Protein AF-A0A0H5Q2W8-F1 (afdb_monomer_lite)

Organism: NCBI:txid198431

Radius of gyration: 37.53 Å; chains: 1; bounding box: 92×38×95 Å

Sequence (153 aa):
MNYSIKEIADKVGVSKTAVNKKITNLGLQTKLAKNGNRFELDEETANIVIQSFNNKNENNETKTEFANLNENSLQEVVAILREQLVVKDKQIADLQADKEQLRADKEELQYSLQQAQALHAGTIQKQLEGVLSEEQQITSIEEKSHWWQFWKK

Secondary structure (DSSP, 8-state):
-EEEHHHHHHHHTS-HHHHHHHHHHTTGGGGPEEETTEEEEEHHHHHHHHHHHH-TTS-S-----GGG--HHHHHHHHHHHHHHHHHHHHHHHHHHHHHHHHHHHHHHHHHHHHHHHHHHHHHHHHHHHHHHHHHHHHHHHHHHHHHHHHTT-

Structure (mmCIF, N/CA/C/O backbone):
data_AF-A0A0H5Q2W8-F1
#
_entry.id   AF-A0A0H5Q2W8-F1
#
loop_
_atom_site.group_PDB
_atom_site.id
_atom_site.type_symbol
_atom_site.label_atom_id
_atom_site.label_alt_id
_atom_site.label_comp_id
_atom_site.label_asym_id
_atom_site.label_entity_id
_atom_site.label_seq_id
_atom_site.pdbx_PDB_ins_code
_atom_site.Cartn_x
_atom_site.Cartn_y
_atom_site.Cartn_z
_atom_site.occupancy
_atom_site.B_iso_or_equiv
_atom_site.auth_seq_id
_atom_site.auth_comp_id
_atom_site.auth_asym_id
_atom_site.auth_atom_id
_atom_site.pdbx_PDB_model_num
ATOM 1 N N . MET A 1 1 ? 10.218 15.752 24.470 1.00 81.38 1 MET A N 1
ATOM 2 C CA . MET A 1 1 ? 9.326 16.940 24.433 1.00 81.38 1 MET A CA 1
ATOM 3 C C . MET A 1 1 ? 7.876 16.499 24.627 1.00 81.38 1 MET A C 1
ATOM 5 O O . MET A 1 1 ? 7.616 15.310 24.502 1.00 81.38 1 MET A O 1
ATOM 9 N N . ASN A 1 2 ? 6.946 17.412 24.928 1.00 88.38 2 ASN A N 1
ATOM 10 C CA . ASN A 1 2 ? 5.511 17.104 24.982 1.00 88.38 2 ASN A CA 1
ATOM 11 C C . ASN A 1 2 ? 4.794 17.750 23.796 1.00 88.38 2 ASN A C 1
ATOM 13 O O . ASN A 1 2 ? 5.147 18.860 23.400 1.00 88.38 2 ASN A O 1
ATOM 17 N N . TYR A 1 3 ? 3.782 17.072 23.260 1.00 93.50 3 TYR A N 1
ATOM 18 C CA . TYR A 1 3 ? 2.955 17.578 22.169 1.00 93.50 3 TYR A CA 1
ATOM 19 C C . TYR A 1 3 ? 1.492 17.607 22.581 1.00 93.50 3 TYR A C 1
ATOM 21 O O . TYR A 1 3 ? 0.921 16.606 23.016 1.00 93.50 3 TYR A O 1
ATOM 29 N N . SER A 1 4 ? 0.851 18.751 22.395 1.00 94.25 4 SER A N 1
ATOM 30 C CA . SER A 1 4 ? -0.589 18.883 22.550 1.00 94.25 4 SER A CA 1
ATOM 31 C C . SER A 1 4 ? -1.334 18.231 21.386 1.00 94.25 4 SER A C 1
ATOM 33 O O . SER A 1 4 ? -0.861 18.187 20.248 1.00 94.25 4 SER A O 1
ATOM 35 N N . ILE A 1 5 ? -2.578 17.816 21.637 1.00 93.81 5 ILE A N 1
ATOM 36 C CA . ILE A 1 5 ? -3.478 17.299 20.588 1.00 93.81 5 ILE A CA 1
ATOM 37 C C . ILE A 1 5 ? -3.598 18.281 19.410 1.00 93.81 5 ILE A C 1
ATOM 39 O O . ILE A 1 5 ? -3.739 17.860 18.264 1.00 93.81 5 ILE A O 1
ATOM 43 N N . LYS A 1 6 ? -3.532 19.595 19.681 1.00 94.31 6 LYS A N 1
ATOM 44 C CA . LYS A 1 6 ? -3.564 20.623 18.635 1.00 94.31 6 LYS A CA 1
ATOM 45 C C . LYS A 1 6 ? -2.337 20.524 17.723 1.00 94.31 6 LYS A C 1
ATOM 47 O O . LYS A 1 6 ? -2.505 20.518 16.516 1.00 94.31 6 LYS A O 1
ATOM 52 N N . GLU A 1 7 ? -1.137 20.428 18.282 1.00 93.81 7 GLU A N 1
ATOM 53 C CA . GLU A 1 7 ? 0.096 20.371 17.485 1.00 93.81 7 GLU A CA 1
ATOM 54 C C . GLU A 1 7 ? 0.173 19.092 16.652 1.00 93.81 7 GLU A C 1
ATOM 56 O O . GLU A 1 7 ? 0.619 19.126 15.510 1.00 93.81 7 GLU A O 1
ATOM 61 N N . ILE A 1 8 ? -0.312 17.970 17.188 1.00 92.69 8 ILE A N 1
ATOM 62 C CA . ILE A 1 8 ? -0.417 16.709 16.442 1.00 92.69 8 ILE A CA 1
ATOM 63 C C . ILE A 1 8 ? -1.413 16.853 15.282 1.00 92.69 8 ILE A C 1
ATOM 65 O O . ILE A 1 8 ? -1.120 16.437 14.164 1.00 92.69 8 ILE A O 1
ATOM 69 N N . ALA A 1 9 ? -2.568 17.474 15.535 1.00 94.12 9 ALA A N 1
ATOM 70 C CA . ALA A 1 9 ? -3.584 17.740 14.520 1.00 94.12 9 ALA A CA 1
ATOM 71 C C . ALA A 1 9 ? -3.041 18.630 13.391 1.00 94.12 9 ALA A C 1
ATOM 73 O O . ALA A 1 9 ? -3.202 18.293 12.219 1.00 94.12 9 ALA A O 1
ATOM 74 N N . ASP A 1 10 ? -2.331 19.702 13.749 1.00 94.62 10 ASP A N 1
ATOM 75 C CA . ASP A 1 10 ? -1.721 20.635 12.801 1.00 94.62 10 ASP A CA 1
ATOM 76 C C . ASP A 1 10 ? -0.603 19.951 11.979 1.00 94.62 10 ASP A C 1
ATOM 78 O O . ASP A 1 10 ? -0.523 20.158 10.771 1.00 94.62 10 ASP A O 1
ATOM 82 N N . LYS A 1 11 ? 0.214 19.074 12.590 1.00 91.56 11 LYS A N 1
ATOM 83 C CA . LYS A 1 11 ? 1.274 18.306 11.895 1.00 91.56 11 LYS A CA 1
ATOM 84 C C . LYS A 1 11 ? 0.737 17.311 10.867 1.00 91.56 11 LYS A C 1
ATOM 86 O O . LYS A 1 11 ? 1.379 17.076 9.849 1.00 91.56 11 LYS A O 1
ATOM 91 N N . VAL A 1 12 ? -0.395 16.685 11.167 1.00 90.44 12 VAL A N 1
ATOM 92 C CA . VAL A 1 12 ? -0.995 15.633 10.334 1.00 90.44 12 VAL A CA 1
ATOM 93 C C . VAL A 1 12 ? -2.037 16.205 9.359 1.00 90.44 12 VAL A C 1
ATOM 95 O O . VAL A 1 12 ? -2.405 15.550 8.388 1.00 90.44 12 VAL A O 1
ATOM 98 N N . GLY A 1 13 ? -2.511 17.434 9.584 1.00 91.19 13 GLY A N 1
ATOM 99 C CA . GLY A 1 13 ? -3.530 18.077 8.751 1.00 91.19 13 GLY A CA 1
ATOM 100 C C . GLY A 1 13 ? -4.947 17.545 8.993 1.00 91.19 13 GLY A C 1
ATOM 101 O O . GLY A 1 13 ? -5.758 17.507 8.071 1.00 91.19 13 GLY A O 1
ATOM 102 N N . VAL A 1 14 ? -5.258 17.113 10.219 1.00 90.50 14 VAL A N 1
ATOM 103 C CA . VAL A 1 14 ? -6.573 16.562 10.602 1.00 90.50 14 VAL A CA 1
ATOM 104 C C . VAL A 1 14 ? -7.199 17.357 11.748 1.00 90.50 14 VAL A C 1
ATOM 106 O O . VAL A 1 14 ? -6.564 18.208 12.361 1.00 90.50 14 VAL A O 1
ATOM 109 N N . SER A 1 15 ? -8.466 17.094 12.074 1.00 94.12 15 SER A N 1
ATOM 110 C CA . SER A 1 15 ? -9.126 17.761 13.202 1.00 94.12 15 SER A CA 1
ATOM 111 C C . SER A 1 15 ? -8.648 17.216 14.557 1.00 94.12 15 SER A C 1
ATOM 113 O O . SER A 1 15 ? -8.305 16.040 14.692 1.00 94.12 15 SER A O 1
ATOM 115 N N . LYS A 1 16 ? -8.706 18.040 15.614 1.00 94.38 16 LYS A N 1
ATOM 116 C CA . LYS A 1 16 ? -8.427 17.598 17.001 1.00 94.38 16 LYS A CA 1
ATOM 117 C C . LYS A 1 16 ? -9.288 16.400 17.413 1.00 94.38 16 LYS A C 1
ATOM 119 O O . LYS A 1 16 ? -8.824 15.515 18.125 1.00 94.38 16 LYS A O 1
ATOM 124 N N . THR A 1 17 ? -10.536 16.368 16.947 1.00 94.00 17 THR A N 1
ATOM 125 C CA . THR A 1 17 ? -11.464 15.256 17.177 1.00 94.00 17 THR A CA 1
ATOM 126 C C . THR A 1 17 ? -10.959 13.971 16.527 1.00 94.00 17 THR A C 1
ATOM 128 O O . THR A 1 17 ? -11.001 12.921 17.163 1.00 94.00 17 THR A O 1
ATOM 131 N N . ALA A 1 18 ? -10.423 14.044 15.304 1.00 90.38 18 ALA A N 1
ATOM 132 C CA . ALA A 1 18 ? -9.827 12.890 14.635 1.00 90.38 18 ALA A CA 1
ATOM 133 C C . ALA A 1 18 ? -8.610 12.362 15.407 1.00 90.38 18 ALA A C 1
ATOM 135 O O . ALA A 1 18 ? -8.499 11.156 15.615 1.00 90.38 18 ALA A O 1
ATOM 136 N N . VAL A 1 19 ? -7.749 13.254 15.910 1.00 92.00 19 VAL A N 1
ATOM 137 C CA . VAL A 1 19 ? -6.610 12.872 16.760 1.00 92.00 19 VAL A CA 1
ATOM 138 C C . VAL A 1 19 ? -7.080 12.196 18.051 1.00 92.00 19 VAL A C 1
ATOM 140 O O . VAL A 1 19 ? -6.598 11.116 18.375 1.00 92.00 19 VAL A O 1
ATOM 143 N N . ASN A 1 20 ? -8.080 12.747 18.745 1.00 92.00 20 ASN A N 1
ATOM 144 C CA . ASN A 1 20 ? -8.660 12.121 19.943 1.00 92.00 20 ASN A CA 1
ATOM 145 C C . ASN A 1 20 ? -9.274 10.742 19.661 1.00 92.00 20 ASN A C 1
ATOM 147 O O . ASN A 1 20 ? -9.088 9.801 20.442 1.00 92.00 20 ASN A O 1
ATOM 151 N N . LYS A 1 21 ? -9.972 10.596 18.528 1.00 91.62 21 LYS A N 1
ATOM 152 C CA . LYS A 1 21 ? -10.502 9.303 18.076 1.00 91.62 21 LYS A CA 1
ATOM 153 C C . LYS A 1 21 ? -9.356 8.319 17.834 1.00 91.62 21 LYS A C 1
ATOM 155 O O . LYS A 1 21 ? -9.423 7.185 18.295 1.00 91.62 21 LYS A O 1
ATOM 160 N N . LYS A 1 22 ? -8.268 8.756 17.193 1.00 89.19 22 LYS A N 1
ATOM 161 C CA . LYS A 1 22 ? -7.097 7.910 16.925 1.00 89.19 22 LYS A CA 1
ATOM 162 C C . LYS A 1 22 ? -6.361 7.495 18.201 1.00 89.19 22 LYS A C 1
ATOM 164 O O . LYS A 1 22 ? -6.051 6.320 18.351 1.00 89.19 22 LYS A O 1
ATOM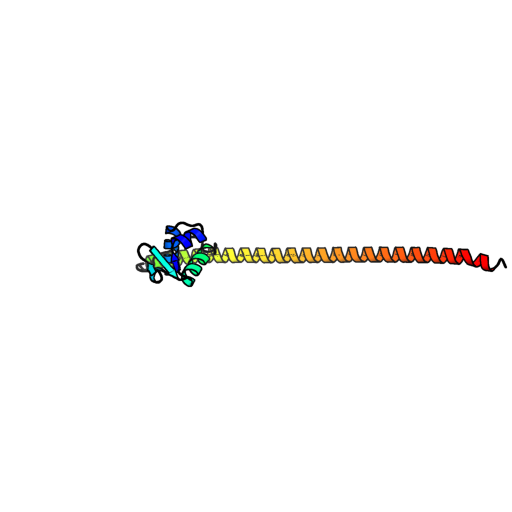 169 N N . ILE A 1 23 ? -6.179 8.403 19.160 1.00 90.25 23 ILE A N 1
ATOM 170 C CA . ILE A 1 23 ? -5.608 8.102 20.486 1.00 90.25 23 ILE A CA 1
ATOM 171 C C . ILE A 1 23 ? -6.444 7.037 21.211 1.00 90.25 23 ILE A C 1
ATOM 173 O O . ILE A 1 23 ? -5.901 6.081 21.763 1.00 90.25 23 ILE A O 1
ATOM 177 N N . THR A 1 24 ? -7.773 7.154 21.146 1.00 88.75 24 THR A N 1
ATOM 178 C CA . THR A 1 24 ? -8.707 6.147 21.678 1.00 88.75 24 THR A CA 1
ATOM 179 C C . THR A 1 24 ? -8.616 4.820 20.920 1.00 88.75 24 THR A C 1
ATOM 181 O O . THR A 1 24 ? -8.753 3.745 21.503 1.00 88.75 24 THR A O 1
ATOM 184 N N . ASN A 1 25 ? -8.367 4.864 19.611 1.00 84.88 25 ASN A N 1
ATOM 185 C CA . ASN A 1 25 ? -8.180 3.678 18.776 1.00 84.88 25 ASN A CA 1
ATOM 186 C C . ASN A 1 25 ? -6.920 2.899 19.102 1.00 84.88 25 ASN A C 1
ATOM 188 O O . ASN A 1 25 ? -6.977 1.677 19.163 1.00 84.88 25 ASN A O 1
ATOM 192 N N . LEU A 1 26 ? -5.845 3.606 19.409 1.00 86.12 26 LEU A N 1
ATOM 193 C CA . LEU A 1 26 ? -4.566 3.023 19.786 1.00 86.12 26 LEU A CA 1
ATOM 194 C C . LEU A 1 26 ? -4.494 2.646 21.279 1.00 86.12 26 LEU A C 1
ATOM 196 O O . LEU A 1 26 ? -3.461 2.168 21.734 1.00 86.12 26 LEU A O 1
ATOM 200 N N . GLY A 1 27 ? -5.558 2.885 22.060 1.00 86.44 27 GLY A N 1
ATOM 201 C CA . GLY A 1 27 ? -5.575 2.602 23.501 1.00 86.44 27 GLY A CA 1
ATOM 202 C C . GLY A 1 27 ? -4.654 3.512 24.323 1.00 86.44 27 GLY A C 1
ATOM 203 O O . GLY A 1 27 ? -4.297 3.183 25.448 1.00 86.44 27 GLY A O 1
ATOM 204 N N . LEU A 1 28 ? -4.274 4.673 23.785 1.00 90.06 28 LEU A N 1
ATOM 205 C CA . LEU A 1 28 ? -3.283 5.582 24.375 1.00 90.06 28 LEU A CA 1
ATOM 206 C C . LEU A 1 28 ? -3.908 6.598 25.350 1.00 90.06 28 LEU A C 1
ATOM 208 O O . LEU A 1 28 ? -3.260 7.566 25.740 1.00 90.06 28 LEU A O 1
ATOM 212 N N . GLN A 1 29 ? -5.166 6.389 25.758 1.00 89.31 29 GLN A N 1
ATOM 213 C CA . GLN A 1 29 ? -5.894 7.298 26.653 1.00 89.31 29 GLN A CA 1
ATOM 214 C C . GLN A 1 29 ? -5.199 7.495 28.004 1.00 89.31 29 GLN A C 1
ATOM 216 O O . GLN A 1 29 ? -5.179 8.601 28.536 1.00 89.31 29 GLN A O 1
ATOM 221 N N . THR A 1 30 ? -4.583 6.438 28.532 1.00 89.25 30 THR A N 1
ATOM 222 C CA . THR A 1 30 ? -3.860 6.451 29.813 1.00 89.25 30 THR A CA 1
ATOM 223 C C . THR A 1 30 ? -2.547 7.229 29.760 1.00 89.25 30 THR A C 1
ATOM 225 O O . THR A 1 30 ? -2.002 7.565 30.808 1.00 89.25 30 THR A O 1
ATOM 228 N N . LYS A 1 31 ? -2.043 7.533 28.558 1.00 89.19 31 LYS A N 1
ATOM 229 C CA . LYS A 1 31 ? -0.788 8.263 28.343 1.00 89.19 31 LYS A CA 1
ATOM 230 C C . LYS A 1 31 ?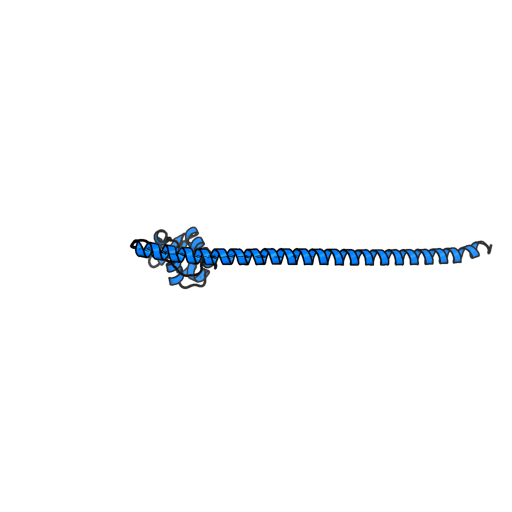 -0.981 9.771 28.158 1.00 89.19 31 LYS A C 1
ATOM 232 O O . LYS A 1 31 ? -0.001 10.494 28.009 1.00 89.19 31 LYS A O 1
ATOM 237 N N . LEU A 1 32 ? -2.224 10.260 28.159 1.00 91.06 32 LEU A N 1
ATOM 238 C CA . LEU A 1 32 ? -2.511 11.693 28.105 1.00 91.06 32 LEU A CA 1
ATOM 239 C C . LEU A 1 32 ? -2.223 12.345 29.460 1.00 91.06 32 LEU A C 1
ATOM 241 O O . LEU A 1 32 ? -2.906 12.088 30.451 1.00 91.06 32 LEU A O 1
ATOM 245 N N . ALA A 1 33 ? -1.255 13.254 29.482 1.00 91.69 33 ALA A N 1
ATOM 246 C CA . ALA A 1 33 ? -0.994 14.116 30.622 1.00 91.69 33 ALA A CA 1
ATOM 247 C C . ALA A 1 33 ? -1.884 15.364 30.547 1.00 91.69 33 ALA A C 1
ATOM 249 O O . ALA A 1 33 ? -1.969 16.028 29.511 1.00 91.69 33 ALA A O 1
ATOM 250 N N . LYS A 1 34 ? -2.553 15.711 31.652 1.00 92.19 34 LYS A N 1
ATOM 251 C CA . LYS A 1 34 ? -3.312 16.963 31.755 1.00 92.19 34 LYS A CA 1
ATOM 252 C C . LYS A 1 34 ? -2.368 18.095 32.149 1.00 92.19 34 LYS A C 1
ATOM 254 O O . LYS A 1 34 ? -1.850 18.105 33.261 1.00 92.19 34 LYS A O 1
ATOM 259 N N . ASN A 1 35 ? -2.211 19.072 31.264 1.00 88.75 35 ASN A N 1
ATOM 260 C CA . ASN A 1 35 ? -1.461 20.294 31.524 1.00 88.75 35 ASN A CA 1
ATOM 261 C C . ASN A 1 35 ? -2.412 21.499 31.444 1.00 88.75 35 ASN A C 1
ATOM 263 O O . ASN A 1 35 ? -2.773 21.978 30.363 1.00 88.75 35 ASN A O 1
ATOM 267 N N . GLY A 1 36 ? -2.908 21.938 32.605 1.00 89.06 36 GLY A N 1
ATOM 268 C CA . GLY A 1 36 ? -3.938 22.975 32.704 1.00 89.06 36 GLY A CA 1
ATOM 269 C C . GLY A 1 36 ? -5.211 22.610 31.927 1.00 89.06 36 GLY A C 1
ATOM 270 O O . GLY A 1 36 ? -5.902 21.646 32.264 1.00 89.06 36 GLY A O 1
ATOM 271 N N . ASN A 1 37 ? -5.503 23.380 30.872 1.00 88.81 37 ASN A N 1
ATOM 272 C CA . ASN A 1 37 ? -6.676 23.209 29.998 1.00 88.81 37 ASN A CA 1
ATOM 273 C C . ASN A 1 37 ? -6.388 22.386 28.729 1.00 88.81 37 ASN A C 1
ATOM 275 O O . ASN A 1 37 ? -7.207 22.361 27.808 1.00 88.81 37 ASN A O 1
ATOM 279 N N . ARG A 1 38 ? -5.215 21.755 28.632 1.00 89.06 38 ARG A N 1
ATOM 280 C CA . ARG A 1 38 ? -4.803 20.955 27.474 1.00 89.06 38 ARG A CA 1
ATOM 281 C C . ARG A 1 38 ? -4.436 19.548 27.912 1.00 89.06 38 ARG A C 1
ATOM 283 O O . ARG A 1 38 ? -4.057 19.319 29.059 1.00 89.06 38 ARG A O 1
ATOM 290 N N . PHE A 1 39 ? -4.538 18.624 26.967 1.00 91.75 39 PHE A N 1
ATOM 291 C CA . PHE A 1 39 ? -3.935 17.312 27.108 1.00 91.75 39 PHE A CA 1
ATOM 292 C C . PHE A 1 39 ? -2.742 17.189 26.169 1.00 91.75 39 PHE A C 1
ATOM 294 O O . PHE A 1 39 ? -2.798 17.625 25.010 1.00 91.75 39 PHE A O 1
ATOM 301 N N . GLU A 1 40 ? -1.685 16.601 26.703 1.00 94.19 40 GLU A N 1
ATOM 302 C CA . GLU A 1 40 ? -0.396 16.423 26.057 1.00 94.19 40 GLU A CA 1
ATOM 303 C C . GLU A 1 40 ? -0.012 14.947 26.047 1.00 94.19 40 GLU A C 1
ATOM 305 O O . GLU A 1 40 ? -0.370 14.186 26.945 1.00 94.19 40 GLU A O 1
ATOM 310 N N . LEU A 1 41 ? 0.721 14.561 25.012 1.00 93.56 41 LEU A N 1
ATOM 311 C CA . LEU A 1 41 ? 1.393 13.278 24.905 1.00 93.56 41 LEU A CA 1
ATOM 312 C C . LEU A 1 41 ? 2.897 13.503 24.988 1.00 93.56 41 LEU A C 1
ATOM 314 O O . LEU A 1 41 ? 3.405 14.536 24.537 1.00 93.56 41 LEU A O 1
ATOM 318 N N . ASP A 1 42 ? 3.602 12.516 25.529 1.00 93.94 42 ASP A N 1
ATOM 319 C CA . ASP A 1 42 ? 5.044 12.445 25.352 1.00 93.94 42 ASP A CA 1
ATOM 320 C C . ASP A 1 42 ? 5.397 12.291 23.861 1.00 93.94 42 ASP A C 1
ATOM 322 O O . ASP A 1 42 ? 4.571 11.966 23.002 1.00 93.94 42 ASP A O 1
ATOM 326 N N . GLU A 1 43 ? 6.646 12.583 23.536 1.00 92.25 43 GLU A N 1
ATOM 327 C CA . GLU A 1 43 ? 7.148 12.566 22.165 1.00 92.25 43 GLU A CA 1
ATOM 328 C C . GLU A 1 43 ? 7.020 11.201 21.483 1.00 92.25 43 GLU A C 1
ATOM 330 O O . GLU A 1 43 ? 6.650 11.134 20.311 1.00 92.25 43 GLU A O 1
ATOM 335 N N . GLU A 1 44 ? 7.261 10.116 22.215 1.00 90.50 44 GLU A N 1
ATOM 336 C CA . GLU A 1 44 ? 7.147 8.758 21.686 1.00 90.50 44 GLU A CA 1
ATOM 337 C C . GLU A 1 44 ? 5.697 8.432 21.305 1.00 90.50 44 GLU A C 1
ATOM 339 O O . GLU A 1 44 ? 5.415 8.027 20.174 1.00 90.50 44 GLU A O 1
ATOM 344 N N . THR A 1 45 ? 4.748 8.692 22.205 1.00 91.06 45 THR A N 1
ATOM 345 C CA . THR A 1 45 ? 3.328 8.421 21.972 1.00 91.06 45 THR A CA 1
ATOM 346 C C . THR A 1 45 ? 2.753 9.354 20.909 1.00 91.06 45 THR A C 1
ATOM 348 O O . THR A 1 45 ? 1.953 8.922 20.076 1.00 91.06 45 THR A O 1
ATOM 351 N N . ALA A 1 46 ? 3.190 10.616 20.871 1.00 92.38 46 ALA A N 1
ATOM 352 C CA . ALA A 1 46 ? 2.827 11.547 19.808 1.00 92.38 46 ALA A CA 1
ATOM 353 C C . ALA A 1 46 ? 3.301 11.051 18.432 1.00 92.38 46 ALA A C 1
ATOM 355 O O . ALA A 1 46 ? 2.533 11.101 17.470 1.00 92.38 46 ALA A O 1
ATOM 356 N N . ASN A 1 47 ? 4.521 10.515 18.333 1.00 92.31 47 ASN A N 1
ATOM 357 C CA . ASN A 1 47 ? 5.050 9.964 17.085 1.00 92.31 47 ASN A CA 1
ATOM 358 C C . ASN A 1 47 ? 4.260 8.739 16.609 1.00 92.31 47 ASN A C 1
ATOM 360 O O . ASN A 1 47 ? 3.958 8.654 15.420 1.00 92.31 47 ASN A O 1
ATOM 364 N N . ILE A 1 48 ? 3.851 7.844 17.516 1.00 90.50 48 ILE A N 1
ATOM 365 C CA . ILE A 1 48 ? 2.977 6.705 17.181 1.00 90.50 48 ILE A CA 1
ATOM 366 C C . ILE A 1 48 ? 1.656 7.204 16.581 1.00 90.50 48 ILE A C 1
ATOM 368 O O . ILE A 1 48 ? 1.220 6.723 15.532 1.00 90.50 48 ILE A O 1
ATOM 372 N N . VAL A 1 49 ? 1.032 8.209 17.204 1.00 90.81 49 VAL A N 1
ATOM 373 C CA . VAL A 1 49 ? -0.216 8.801 16.700 1.00 90.81 49 VAL A CA 1
ATOM 374 C C . VAL A 1 49 ? 0.000 9.422 15.317 1.00 90.81 49 VAL A C 1
ATOM 376 O O . VAL A 1 49 ? -0.780 9.149 14.410 1.00 90.81 49 VAL A O 1
ATOM 379 N N . ILE A 1 50 ? 1.073 10.186 15.104 1.00 91.50 50 ILE A N 1
ATOM 380 C CA . ILE A 1 50 ? 1.389 10.800 13.801 1.00 91.50 50 ILE A CA 1
ATOM 381 C C . ILE A 1 50 ? 1.607 9.730 12.718 1.00 91.50 50 ILE A C 1
ATOM 383 O O . ILE A 1 50 ? 1.007 9.798 11.645 1.00 91.50 50 ILE A O 1
ATOM 387 N N . GLN A 1 51 ? 2.419 8.708 13.001 1.00 89.06 51 GLN A N 1
ATOM 388 C CA . GLN A 1 51 ? 2.683 7.607 12.068 1.00 89.06 51 GLN A CA 1
ATOM 389 C C . GLN A 1 51 ? 1.406 6.847 11.703 1.00 89.06 51 GLN A C 1
ATOM 391 O O . GLN A 1 51 ? 1.202 6.503 10.540 1.00 89.06 51 GLN A O 1
ATOM 396 N N . SER A 1 52 ? 0.508 6.650 12.669 1.00 85.38 52 SER A N 1
ATOM 397 C CA . SER A 1 52 ? -0.759 5.948 12.454 1.00 85.38 52 SER A CA 1
ATOM 398 C C . SER A 1 52 ? -1.731 6.671 11.509 1.00 85.38 52 SER A C 1
ATOM 400 O O . SER A 1 52 ? -2.661 6.049 10.998 1.00 85.38 52 SER A O 1
ATOM 402 N N . PHE A 1 53 ? -1.534 7.970 11.260 1.00 86.56 53 PHE A N 1
ATOM 403 C CA . PHE A 1 53 ? -2.261 8.710 10.224 1.00 86.56 53 PHE A CA 1
ATOM 404 C C . PHE A 1 53 ? -1.563 8.668 8.860 1.00 86.56 53 PHE A C 1
ATOM 406 O O . PHE A 1 53 ? -2.232 8.718 7.829 1.00 86.56 53 PHE A O 1
ATOM 413 N N . ASN A 1 54 ? -0.234 8.554 8.843 1.00 79.94 54 ASN A N 1
ATOM 414 C CA . ASN A 1 54 ? 0.549 8.452 7.609 1.00 79.94 54 ASN A CA 1
ATOM 415 C C . ASN A 1 54 ? 0.479 7.048 6.987 1.00 79.94 54 ASN A C 1
ATOM 417 O O . ASN A 1 54 ? 0.579 6.905 5.767 1.00 79.94 54 ASN A O 1
ATOM 421 N N . ASN A 1 55 ? 0.244 6.017 7.803 1.00 70.12 55 ASN A N 1
ATOM 422 C CA . ASN A 1 55 ? -0.056 4.665 7.342 1.00 70.12 55 ASN A CA 1
ATOM 423 C C . ASN A 1 55 ? -1.490 4.595 6.789 1.00 70.12 55 ASN A C 1
ATOM 425 O O . ASN A 1 55 ? -2.415 4.125 7.446 1.00 70.12 55 ASN A O 1
ATOM 429 N N . LYS A 1 56 ? -1.661 5.038 5.537 1.00 56.62 56 LYS A N 1
ATOM 430 C CA . LYS A 1 56 ? -2.924 5.024 4.766 1.00 56.62 56 LYS A CA 1
ATOM 431 C C . LYS A 1 56 ? -3.585 3.644 4.588 1.00 56.62 56 LYS A C 1
ATOM 433 O O . LYS A 1 56 ? -4.658 3.575 4.003 1.00 56.62 56 LYS A O 1
ATOM 438 N N . ASN A 1 57 ? -2.984 2.562 5.084 1.00 54.28 57 ASN A N 1
ATOM 439 C CA . ASN A 1 57 ? -3.527 1.203 4.976 1.00 54.28 57 ASN A CA 1
ATOM 440 C C . ASN A 1 57 ? -4.510 0.841 6.100 1.00 54.28 57 ASN A C 1
ATOM 442 O O . ASN A 1 57 ? -5.166 -0.198 6.026 1.00 54.28 57 ASN A O 1
ATOM 446 N N . GLU A 1 58 ? -4.652 1.686 7.121 1.00 49.28 58 GLU A N 1
ATOM 447 C CA . GLU A 1 58 ? -5.746 1.570 8.085 1.00 49.28 58 GLU A CA 1
ATOM 448 C C . GLU A 1 58 ? -6.988 2.259 7.513 1.00 49.28 58 GLU A C 1
ATOM 450 O O . GLU A 1 58 ? -7.345 3.374 7.897 1.00 49.28 58 GLU A O 1
ATOM 455 N N . ASN A 1 59 ? -7.631 1.596 6.548 1.00 51.12 59 ASN A N 1
ATOM 456 C CA . ASN A 1 59 ? -8.973 1.968 6.122 1.00 51.12 59 ASN A CA 1
ATOM 457 C C . ASN A 1 59 ? -9.884 2.040 7.354 1.00 51.12 59 ASN A C 1
ATOM 459 O O . ASN A 1 59 ? -9.926 1.128 8.181 1.00 51.12 59 ASN A O 1
ATOM 463 N N . ASN A 1 60 ? -10.560 3.178 7.470 1.00 51.75 60 ASN A N 1
ATOM 464 C CA . ASN A 1 60 ? -11.532 3.484 8.500 1.00 51.75 60 ASN A CA 1
ATOM 465 C C . ASN A 1 60 ? -12.573 2.363 8.654 1.00 51.75 60 ASN A C 1
ATOM 467 O O . ASN A 1 60 ? -13.102 1.884 7.659 1.00 51.75 60 ASN A O 1
ATOM 471 N N . GLU A 1 61 ? -12.903 2.081 9.921 1.00 49.50 61 GLU A N 1
ATOM 472 C CA . GLU A 1 61 ? -14.132 1.420 10.396 1.00 49.50 61 GLU A CA 1
ATOM 473 C C . GLU A 1 61 ? -14.174 -0.091 10.109 1.00 49.50 61 GLU A C 1
ATOM 475 O O . GLU A 1 61 ? -14.346 -0.541 8.991 1.00 49.50 61 GLU A O 1
ATOM 480 N N . THR A 1 62 ? -13.934 -0.945 11.103 1.00 47.88 62 THR A N 1
ATOM 481 C CA . THR A 1 62 ? -14.923 -1.267 12.140 1.00 47.88 62 THR A CA 1
ATOM 482 C C . THR A 1 62 ? -14.260 -1.479 13.502 1.00 47.88 62 THR A C 1
ATOM 484 O O . THR A 1 62 ? -13.566 -2.470 13.726 1.00 47.88 62 THR A O 1
ATOM 487 N N . LYS A 1 63 ? -14.498 -0.569 14.450 1.00 47.03 63 LYS A N 1
ATOM 488 C CA . LYS A 1 63 ? -14.290 -0.864 15.870 1.00 47.03 63 LYS A CA 1
ATOM 489 C C . LYS A 1 63 ? -15.616 -1.378 16.419 1.00 47.03 63 LYS A C 1
ATOM 491 O O . LYS A 1 63 ? -16.525 -0.586 16.642 1.00 47.03 63 LYS A O 1
ATOM 496 N N . THR A 1 64 ? -15.727 -2.685 16.610 1.00 51.12 64 THR A N 1
ATOM 497 C CA . THR A 1 64 ? -16.795 -3.267 17.425 1.00 51.12 64 THR A CA 1
ATOM 498 C C . THR A 1 64 ? -16.308 -3.252 18.872 1.00 51.12 64 THR A C 1
ATOM 500 O O . THR A 1 64 ? -15.208 -3.712 19.172 1.00 51.12 64 THR A O 1
ATOM 503 N N . GLU A 1 65 ? -17.059 -2.636 19.779 1.00 50.53 65 GLU A N 1
ATOM 504 C CA . GLU A 1 65 ? -16.733 -2.622 21.206 1.00 50.53 65 GLU A CA 1
ATOM 505 C C . GLU A 1 65 ? -17.045 -4.004 21.803 1.00 50.53 65 GLU A C 1
ATOM 507 O O . GLU A 1 65 ? -18.198 -4.337 22.045 1.00 50.53 65 GLU A O 1
ATOM 512 N N . PHE A 1 66 ? -16.026 -4.842 22.020 1.00 53.31 66 PHE A N 1
ATOM 513 C CA . PHE A 1 66 ? -16.205 -6.245 22.442 1.00 53.31 66 PHE A CA 1
ATOM 514 C C . PHE A 1 66 ? -16.448 -6.457 23.943 1.00 53.31 66 PHE A C 1
ATOM 516 O O . PHE A 1 66 ? -16.601 -7.592 24.381 1.00 53.31 66 PHE A O 1
ATOM 523 N N . ALA A 1 67 ? -16.473 -5.398 24.753 1.00 49.59 67 ALA A N 1
ATOM 524 C CA . ALA A 1 67 ? -16.469 -5.545 26.210 1.00 49.59 67 ALA A CA 1
ATOM 525 C C . ALA A 1 67 ? -17.807 -6.040 26.807 1.00 49.59 67 ALA A C 1
ATOM 527 O O . ALA A 1 67 ? -17.819 -6.430 27.968 1.00 49.59 67 ALA A O 1
ATOM 528 N N . ASN A 1 68 ? -18.911 -6.050 26.041 1.00 53.06 68 ASN A N 1
ATOM 529 C CA . ASN A 1 68 ? -20.252 -6.451 26.512 1.00 53.06 68 ASN A CA 1
ATOM 530 C C . ASN A 1 68 ? -21.072 -7.251 25.471 1.00 53.06 68 ASN A C 1
ATOM 532 O O . ASN A 1 68 ? -22.302 -7.221 25.484 1.00 53.06 68 ASN A O 1
ATOM 536 N N . LEU A 1 69 ? -20.413 -7.928 24.527 1.00 56.94 69 LEU A N 1
ATOM 537 C CA . LEU A 1 69 ? -21.087 -8.624 23.427 1.00 56.94 69 LEU A CA 1
ATOM 538 C C . LEU A 1 69 ? -21.543 -10.033 23.847 1.00 56.94 69 LEU A C 1
ATOM 540 O O . LEU A 1 69 ? -20.740 -10.856 24.277 1.00 56.94 69 LEU A O 1
ATOM 544 N N . ASN A 1 70 ? -22.843 -10.310 23.706 1.00 66.75 70 ASN A N 1
ATOM 545 C CA . ASN A 1 70 ? -23.432 -11.648 23.849 1.00 66.75 70 ASN A CA 1
ATOM 546 C C . ASN A 1 70 ? -22.869 -12.608 22.773 1.00 66.75 70 ASN A C 1
ATOM 548 O O . ASN A 1 70 ? -22.423 -12.167 21.712 1.00 66.75 70 ASN A O 1
ATOM 552 N N . GLU A 1 71 ? -22.946 -13.917 23.003 1.00 69.00 71 GLU A N 1
ATOM 553 C CA . GLU A 1 71 ? -22.441 -14.985 22.129 1.00 69.00 71 GLU A CA 1
ATOM 554 C C . GLU A 1 71 ? -22.888 -14.831 20.660 1.00 69.00 71 GLU A C 1
ATOM 556 O O . GLU A 1 71 ? -22.066 -14.947 19.753 1.00 69.00 71 GLU A O 1
ATOM 561 N N . ASN A 1 72 ? -24.141 -14.427 20.414 1.00 68.31 72 ASN A N 1
ATOM 562 C CA . ASN A 1 72 ? -24.648 -14.150 19.059 1.00 68.31 72 ASN A CA 1
ATOM 563 C C . ASN A 1 72 ? -23.913 -12.991 18.360 1.00 68.31 72 ASN A C 1
ATOM 565 O O . ASN A 1 72 ? -23.611 -13.070 17.173 1.00 68.31 72 ASN A O 1
ATOM 569 N N . SER A 1 73 ? -23.583 -11.923 19.089 1.00 72.44 73 SER A N 1
ATOM 570 C CA . SER A 1 73 ? -22.846 -10.786 18.518 1.00 72.44 73 SER A CA 1
ATOM 571 C C . SER A 1 73 ? -21.358 -11.085 18.311 1.00 72.44 73 SER A C 1
ATOM 573 O O . SER A 1 73 ? -20.741 -10.533 17.406 1.00 72.44 73 SER A O 1
ATOM 575 N N . LEU A 1 7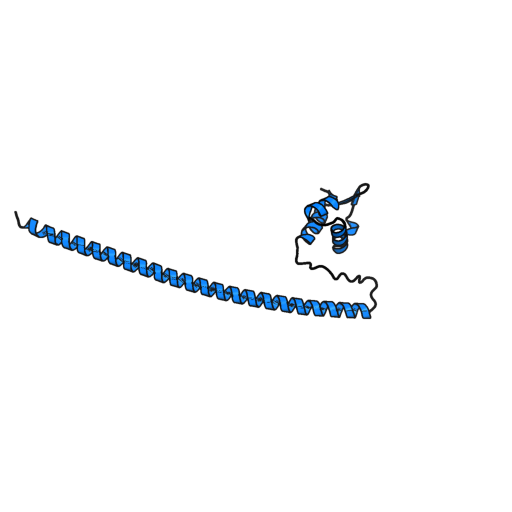4 ? -20.778 -12.014 19.079 1.00 82.56 74 LEU A N 1
ATOM 576 C CA . LEU A 1 74 ? -19.429 -12.520 18.805 1.00 82.56 74 LEU A CA 1
ATOM 577 C C . LEU A 1 74 ? -19.399 -13.353 17.517 1.00 82.56 74 LEU A C 1
ATOM 579 O O . LEU A 1 74 ? -18.467 -13.219 16.726 1.00 82.56 74 LEU A O 1
ATOM 583 N N . GLN A 1 75 ? -20.427 -14.169 17.273 1.00 80.38 75 GLN A N 1
ATOM 584 C CA . GLN A 1 75 ? -20.551 -14.952 16.040 1.00 80.38 75 GLN A CA 1
ATOM 585 C C . GLN A 1 75 ? -20.682 -14.061 14.798 1.00 80.38 75 GLN A C 1
ATOM 587 O O . GLN A 1 75 ? -20.027 -14.327 13.790 1.00 80.38 75 GLN A O 1
ATOM 592 N N . GLU A 1 76 ? -21.464 -12.982 14.880 1.00 81.88 76 GLU A N 1
ATOM 593 C CA . GLU A 1 76 ? -21.605 -12.008 13.791 1.00 81.88 76 GLU A CA 1
ATOM 594 C C . GLU A 1 76 ? -20.270 -11.328 13.466 1.00 81.88 76 GLU A C 1
ATOM 596 O O . GLU A 1 76 ? -19.879 -11.230 12.302 1.00 81.88 76 GLU A O 1
ATOM 601 N N . VAL A 1 77 ? -19.493 -10.955 14.485 1.00 83.50 77 VAL A N 1
ATOM 602 C CA . VAL A 1 77 ? -18.168 -10.374 14.246 1.00 83.50 77 VAL A CA 1
ATOM 603 C C . VAL A 1 77 ? -17.190 -11.391 13.664 1.00 83.50 77 VAL A C 1
ATOM 605 O O . VAL A 1 77 ? -16.423 -11.053 12.764 1.00 83.50 77 VAL A O 1
ATOM 608 N N . VAL A 1 78 ? -17.224 -12.648 14.109 1.00 87.81 78 VAL A N 1
ATOM 609 C CA . VAL A 1 78 ? -16.418 -13.711 13.490 1.00 87.81 78 VAL A CA 1
ATOM 610 C C . VAL A 1 78 ? -16.791 -13.891 12.016 1.00 87.81 78 VAL A C 1
ATOM 612 O O . VAL A 1 78 ? -15.899 -14.093 11.192 1.00 87.81 78 VAL A O 1
ATOM 615 N N . ALA A 1 79 ? -18.074 -13.786 11.659 1.00 85.62 79 ALA A N 1
ATOM 616 C CA . ALA A 1 79 ? -18.514 -13.846 10.268 1.00 85.62 79 ALA A CA 1
ATOM 617 C C . ALA A 1 79 ? -17.956 -12.674 9.443 1.00 85.62 79 ALA A C 1
ATOM 619 O O . ALA A 1 79 ? -17.356 -12.908 8.395 1.00 85.62 79 ALA A O 1
ATOM 620 N N . ILE A 1 80 ? -18.048 -11.443 9.958 1.00 86.69 80 ILE A N 1
ATOM 621 C CA . ILE A 1 80 ? -17.498 -10.245 9.302 1.00 86.69 80 ILE A CA 1
ATOM 622 C C . ILE A 1 80 ? -15.978 -10.360 9.130 1.00 86.69 80 ILE A C 1
ATOM 624 O O . ILE A 1 80 ? -15.446 -10.082 8.057 1.00 86.69 80 ILE A O 1
ATOM 628 N N . LEU A 1 81 ? -15.259 -10.807 10.163 1.00 90.88 81 LEU A N 1
ATOM 629 C CA . LEU A 1 81 ? -13.807 -10.983 10.094 1.00 90.88 81 LEU A CA 1
ATOM 630 C C . LEU A 1 81 ? -13.409 -12.045 9.065 1.00 90.88 81 LEU A C 1
ATOM 632 O O . LEU A 1 81 ? -12.415 -11.867 8.366 1.00 90.88 81 LEU A O 1
ATOM 636 N N . ARG A 1 82 ? -14.185 -13.128 8.934 1.00 90.12 82 ARG A N 1
ATOM 637 C CA . ARG A 1 82 ? -13.966 -14.142 7.892 1.00 90.12 82 ARG A CA 1
ATOM 638 C C . ARG A 1 82 ? -14.195 -13.577 6.496 1.00 90.12 82 ARG A C 1
ATOM 640 O O . ARG A 1 82 ? -13.376 -13.821 5.618 1.00 90.12 82 ARG A O 1
ATOM 647 N N . GLU A 1 83 ? -15.261 -12.811 6.293 1.00 86.88 83 GLU A N 1
ATOM 648 C CA . GLU A 1 83 ? -15.528 -12.161 5.007 1.00 86.88 83 GLU A CA 1
ATOM 649 C C . GLU A 1 83 ? -14.401 -11.188 4.633 1.00 86.88 83 GLU A C 1
ATOM 651 O O . GLU A 1 83 ? -13.872 -11.233 3.521 1.00 86.88 83 GLU A O 1
ATOM 656 N N . GLN A 1 84 ? -13.948 -10.374 5.589 1.00 88.94 84 GLN A N 1
ATOM 657 C CA . GLN A 1 84 ? -12.806 -9.485 5.387 1.00 88.94 84 GLN A CA 1
ATOM 658 C C . GLN A 1 84 ? -11.518 -10.246 5.069 1.00 88.94 84 GLN A C 1
ATOM 660 O O . GLN A 1 84 ? -10.735 -9.787 4.236 1.00 88.94 84 GLN A O 1
ATOM 665 N N . LEU A 1 85 ? -11.289 -11.391 5.716 1.00 93.38 85 LEU A N 1
ATOM 666 C CA . LEU A 1 85 ? -10.128 -12.235 5.452 1.00 93.38 85 LEU A CA 1
ATOM 667 C C . LEU A 1 85 ? -10.143 -12.738 4.005 1.00 93.38 85 LEU A C 1
ATOM 669 O O . LEU A 1 85 ? -9.160 -12.553 3.299 1.00 93.38 85 LEU A O 1
ATOM 673 N N . VAL A 1 86 ? -11.286 -13.238 3.524 1.00 94.50 86 VAL A N 1
ATOM 674 C CA . VAL A 1 86 ? -11.451 -13.694 2.132 1.00 94.50 86 VAL A CA 1
ATOM 675 C C . VAL A 1 86 ? -11.164 -12.573 1.129 1.00 94.50 86 VAL A C 1
ATOM 677 O O . VAL A 1 86 ? -10.462 -12.789 0.140 1.00 94.50 86 VAL A O 1
ATOM 680 N N . VAL A 1 87 ? -11.672 -11.362 1.377 1.00 94.06 87 VAL A N 1
ATOM 681 C CA . VAL A 1 87 ? -11.411 -10.206 0.502 1.00 94.06 87 VAL A CA 1
ATOM 682 C C . VAL A 1 87 ? -9.921 -9.859 0.481 1.00 94.06 87 VAL A C 1
ATOM 684 O O . VAL A 1 87 ? -9.363 -9.609 -0.589 1.00 94.06 87 VAL A O 1
ATOM 687 N N . LYS A 1 88 ? -9.261 -9.867 1.644 1.00 92.88 88 LYS A N 1
ATOM 688 C CA . LYS A 1 88 ? -7.822 -9.589 1.745 1.00 92.88 88 LYS A CA 1
ATOM 689 C C . LYS A 1 88 ? -6.982 -10.668 1.069 1.00 92.88 88 LYS A C 1
ATOM 691 O O . LYS A 1 88 ? -6.046 -10.317 0.359 1.00 92.88 88 LYS A O 1
ATOM 696 N N . ASP A 1 89 ? -7.331 -11.938 1.232 1.00 94.94 89 ASP A N 1
ATOM 697 C CA . ASP A 1 89 ? -6.628 -13.052 0.591 1.00 94.94 89 ASP A CA 1
ATOM 698 C C . ASP A 1 89 ? -6.725 -12.963 -0.933 1.00 94.94 89 ASP A C 1
ATOM 700 O O . ASP A 1 89 ? -5.720 -13.109 -1.629 1.00 94.94 89 ASP A O 1
ATOM 704 N N . LYS A 1 90 ? -7.907 -12.620 -1.464 1.00 95.75 90 LYS A N 1
ATOM 705 C CA . LYS A 1 90 ? -8.075 -12.368 -2.899 1.00 95.75 90 LYS A CA 1
ATOM 706 C C . LYS A 1 90 ? -7.214 -11.196 -3.375 1.00 95.75 90 LYS A C 1
ATOM 708 O O . LYS A 1 90 ? -6.508 -11.322 -4.368 1.00 95.75 90 LYS A O 1
ATOM 713 N N . GLN A 1 91 ? -7.221 -10.082 -2.644 1.00 96.00 91 GLN A N 1
ATOM 714 C CA . GLN A 1 91 ? -6.398 -8.921 -2.986 1.00 96.00 91 GLN A CA 1
ATOM 715 C C . GLN A 1 91 ? -4.896 -9.252 -2.976 1.00 96.00 91 GLN A C 1
ATOM 717 O O . GLN A 1 91 ? -4.144 -8.747 -3.808 1.00 96.00 91 GLN A O 1
ATOM 722 N N . ILE A 1 92 ? -4.446 -10.099 -2.045 1.00 96.19 92 ILE A N 1
ATOM 723 C CA . ILE A 1 92 ? -3.061 -10.581 -2.002 1.00 96.19 92 ILE A CA 1
ATOM 724 C C . ILE A 1 92 ? -2.746 -11.422 -3.242 1.00 96.19 92 ILE A C 1
ATOM 726 O O . ILE A 1 92 ? -1.690 -11.217 -3.838 1.00 96.19 92 ILE A O 1
ATOM 730 N N . ALA A 1 93 ? -3.646 -12.324 -3.640 1.00 97.06 93 ALA A N 1
ATOM 731 C CA . ALA A 1 93 ? -3.470 -13.146 -4.834 1.00 97.06 93 ALA A CA 1
ATOM 732 C C . ALA A 1 93 ? -3.378 -12.292 -6.111 1.00 97.06 93 ALA A C 1
ATOM 734 O O . ALA A 1 93 ? -2.461 -12.484 -6.907 1.00 97.06 93 ALA A O 1
ATOM 735 N N . ASP A 1 94 ? -4.256 -11.296 -6.262 1.00 96.38 94 ASP A N 1
ATOM 736 C CA . ASP A 1 94 ? -4.243 -10.382 -7.411 1.00 96.38 94 ASP A CA 1
ATOM 737 C C . ASP A 1 94 ? -2.910 -9.602 -7.480 1.00 96.38 94 ASP A C 1
ATOM 739 O O . ASP A 1 94 ? -2.245 -9.571 -8.514 1.00 96.38 94 ASP A O 1
ATOM 743 N N . LEU A 1 95 ? -2.438 -9.060 -6.349 1.00 97.44 95 LEU A N 1
ATOM 744 C CA . LEU A 1 95 ? -1.147 -8.358 -6.279 1.00 97.44 95 LEU A CA 1
ATOM 745 C C . LEU A 1 95 ? 0.061 -9.265 -6.561 1.00 97.44 95 LEU A C 1
ATOM 747 O O . LEU A 1 95 ? 1.109 -8.783 -7.003 1.00 97.44 95 LEU A O 1
ATOM 751 N N . GLN A 1 96 ? -0.034 -10.557 -6.247 1.00 97.19 96 GLN A N 1
ATOM 752 C CA . GLN A 1 96 ? 1.005 -11.531 -6.576 1.00 97.19 96 GLN A CA 1
ATOM 753 C C . GLN A 1 96 ? 1.031 -11.815 -8.079 1.00 97.19 96 GLN A C 1
ATOM 755 O O . GLN A 1 96 ? 2.114 -11.782 -8.662 1.00 97.19 96 GLN A O 1
ATOM 760 N N . ALA A 1 97 ? -0.134 -11.991 -8.706 1.00 97.12 97 ALA A N 1
ATOM 761 C CA . ALA A 1 97 ? -0.248 -12.174 -10.150 1.00 97.12 97 ALA A CA 1
ATOM 762 C C . ALA A 1 97 ? 0.311 -10.965 -10.924 1.00 97.12 97 ALA A C 1
ATOM 764 O O . ALA A 1 97 ? 1.153 -11.135 -11.806 1.00 97.12 97 ALA A O 1
ATOM 765 N N . ASP A 1 98 ? -0.045 -9.741 -1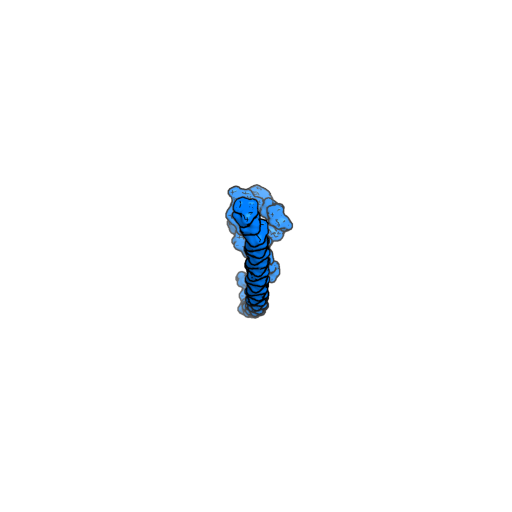0.521 1.00 97.31 98 ASP A N 1
ATOM 766 C CA . ASP A 1 98 ? 0.492 -8.512 -11.124 1.00 97.31 98 ASP A CA 1
ATOM 767 C C . ASP A 1 98 ? 2.022 -8.440 -11.012 1.00 97.31 98 ASP A C 1
ATOM 769 O O . ASP A 1 98 ? 2.726 -8.035 -11.939 1.00 97.31 98 ASP A O 1
ATOM 773 N N . LYS A 1 99 ? 2.572 -8.850 -9.863 1.00 97.19 99 LYS A N 1
ATOM 774 C CA . LYS A 1 99 ? 4.023 -8.890 -9.653 1.00 97.19 99 LYS A CA 1
ATOM 775 C C . LYS A 1 99 ? 4.719 -9.905 -10.547 1.00 97.19 99 LYS A C 1
ATOM 777 O O . LYS A 1 99 ? 5.843 -9.642 -10.974 1.00 97.19 99 LYS A O 1
ATOM 782 N N . GLU A 1 100 ? 4.107 -11.058 -10.774 1.00 97.19 100 GLU A N 1
ATOM 783 C CA . GLU A 1 100 ? 4.637 -12.072 -11.683 1.00 97.19 100 GLU A CA 1
ATOM 784 C C . GLU A 1 100 ? 4.609 -11.576 -13.128 1.00 97.19 100 GLU A C 1
ATOM 786 O O . GLU A 1 100 ? 5.628 -11.669 -13.812 1.00 97.19 100 GLU A O 1
ATOM 791 N N . GLN A 1 101 ? 3.517 -10.937 -13.550 1.00 97.25 101 GLN A N 1
ATOM 792 C CA . GLN A 1 101 ? 3.419 -10.326 -14.873 1.00 97.25 101 GLN A CA 1
ATOM 793 C C . GLN A 1 101 ? 4.482 -9.238 -15.078 1.00 97.25 101 GLN A C 1
ATOM 795 O O . GLN A 1 101 ? 5.237 -9.283 -16.043 1.00 97.25 101 GLN A O 1
ATOM 800 N N . LEU A 1 102 ? 4.637 -8.316 -14.123 1.00 97.81 102 LEU A N 1
ATOM 801 C CA . LEU A 1 102 ? 5.669 -7.275 -14.196 1.00 97.81 102 LEU A CA 1
ATOM 802 C C . LEU A 1 102 ? 7.095 -7.841 -14.233 1.00 97.81 102 LEU A C 1
ATOM 804 O O . LEU A 1 102 ? 7.997 -7.217 -14.797 1.00 97.81 102 LEU A O 1
ATOM 808 N N . ARG A 1 103 ? 7.335 -8.997 -13.601 1.00 97.69 103 ARG A N 1
ATOM 809 C CA . ARG A 1 103 ? 8.627 -9.688 -13.698 1.00 97.69 103 ARG A CA 1
ATOM 810 C C . ARG A 1 103 ? 8.845 -10.249 -15.097 1.00 97.69 103 ARG A C 1
ATOM 812 O O . ARG A 1 103 ? 9.922 -10.020 -15.637 1.00 97.69 103 ARG A O 1
ATOM 819 N N . ALA A 1 104 ? 7.840 -10.902 -15.676 1.00 97.06 104 ALA A N 1
ATOM 820 C CA . ALA A 1 104 ? 7.911 -11.421 -17.039 1.00 97.06 104 ALA A CA 1
ATOM 821 C C . ALA A 1 104 ? 8.163 -10.296 -18.060 1.00 97.06 104 ALA A C 1
ATOM 823 O O . ALA A 1 104 ? 9.111 -10.382 -18.838 1.00 97.06 104 ALA A O 1
ATOM 824 N N . ASP A 1 105 ? 7.417 -9.191 -17.974 1.00 97.06 105 ASP A N 1
ATOM 825 C CA . ASP A 1 105 ? 7.597 -8.026 -18.853 1.00 97.06 105 ASP A CA 1
ATOM 826 C C . ASP A 1 105 ? 9.012 -7.440 -18.729 1.00 97.06 105 ASP A C 1
ATOM 828 O O . ASP A 1 105 ? 9.649 -7.047 -19.709 1.00 97.06 105 ASP A O 1
ATOM 832 N N . LYS A 1 106 ? 9.546 -7.390 -17.503 1.00 97.19 106 LYS A N 1
ATOM 833 C CA . LYS A 1 106 ? 10.909 -6.912 -17.262 1.00 97.19 106 LYS A CA 1
ATOM 834 C C . LYS A 1 106 ? 11.953 -7.844 -17.874 1.00 97.19 106 LYS A C 1
ATOM 836 O O . LYS A 1 106 ? 12.932 -7.347 -18.428 1.00 97.19 106 LYS A O 1
ATOM 841 N N . GLU A 1 107 ? 11.776 -9.154 -17.753 1.00 97.12 107 GLU A N 1
ATOM 842 C CA . GLU A 1 107 ? 12.667 -10.142 -18.368 1.00 97.12 107 GLU A CA 1
ATOM 843 C C . GLU A 1 107 ? 12.635 -10.035 -19.899 1.00 97.12 107 GLU A C 1
ATOM 845 O O . GLU A 1 107 ? 13.695 -10.011 -20.527 1.00 97.12 107 GLU A O 1
ATOM 850 N N . GLU A 1 108 ? 11.455 -9.854 -20.497 1.00 96.38 108 GLU A N 1
ATOM 851 C CA . GLU A 1 108 ? 11.303 -9.637 -21.940 1.00 96.38 108 GLU A CA 1
ATOM 852 C C . GLU A 1 108 ? 12.009 -8.353 -22.405 1.00 96.38 108 GLU A C 1
ATOM 854 O O . GLU A 1 108 ? 12.785 -8.368 -23.366 1.00 96.38 108 GLU A O 1
ATOM 859 N N . LEU A 1 109 ? 11.816 -7.242 -21.687 1.00 96.50 109 LEU A N 1
ATOM 860 C CA . LEU A 1 109 ? 12.494 -5.978 -21.985 1.00 96.50 109 LEU A CA 1
ATOM 861 C C . LEU A 1 109 ? 14.016 -6.093 -21.851 1.00 96.50 109 LEU A C 1
ATOM 863 O O . LEU A 1 109 ? 14.750 -5.538 -22.670 1.00 96.50 109 LEU A O 1
ATOM 867 N N . GLN A 1 110 ? 14.505 -6.813 -20.841 1.00 96.06 110 GLN A N 1
ATOM 868 C CA . GLN A 1 110 ? 15.937 -7.059 -20.668 1.00 96.06 110 GLN A CA 1
ATOM 869 C C . GLN A 1 110 ? 16.506 -7.908 -21.805 1.00 96.06 110 GLN A C 1
ATOM 871 O O . GLN A 1 110 ? 17.570 -7.579 -22.333 1.00 96.06 110 GLN A O 1
ATOM 876 N N . TYR A 1 111 ? 15.787 -8.951 -22.218 1.00 95.56 111 TYR A N 1
ATOM 877 C CA . TYR A 1 111 ? 16.175 -9.791 -23.345 1.00 95.56 111 TYR A CA 1
ATOM 878 C C . TYR A 1 111 ? 16.240 -8.987 -24.653 1.00 95.56 111 TYR A C 1
ATOM 880 O O . TYR A 1 111 ? 17.239 -9.043 -25.375 1.00 95.56 111 TYR A O 1
ATOM 888 N N . SER A 1 112 ? 15.218 -8.170 -24.920 1.00 95.00 112 SER A N 1
ATOM 889 C CA . SER A 1 112 ? 15.165 -7.279 -26.083 1.00 95.00 112 SER A CA 1
ATOM 890 C C . SER A 1 112 ? 16.310 -6.260 -26.081 1.00 95.00 112 S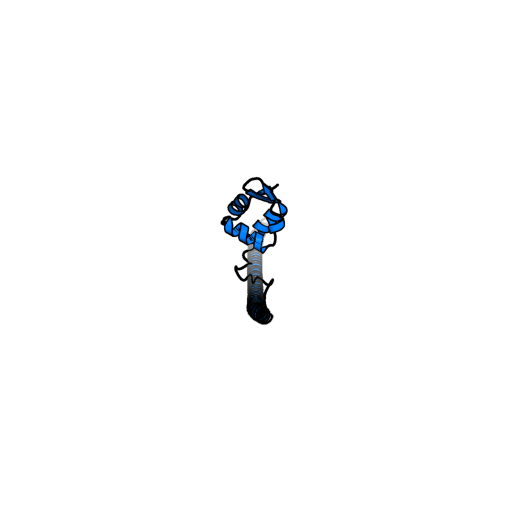ER A C 1
ATOM 892 O O . SER A 1 112 ? 17.000 -6.086 -27.089 1.00 95.00 112 SER A O 1
ATOM 894 N N . LEU A 1 113 ? 16.596 -5.646 -24.927 1.00 95.69 113 LEU A N 1
ATOM 895 C CA . LEU A 1 113 ? 17.715 -4.715 -24.778 1.00 95.69 113 LEU A CA 1
ATOM 896 C C . LEU A 1 113 ? 19.061 -5.394 -25.063 1.00 95.69 113 LEU A C 1
ATOM 898 O O . LEU A 1 113 ? 19.892 -4.828 -25.774 1.00 95.69 113 LEU A O 1
ATOM 902 N N . GLN A 1 114 ? 19.274 -6.607 -24.550 1.00 94.75 114 GLN A N 1
ATOM 903 C CA . GLN A 1 114 ? 20.505 -7.359 -24.783 1.00 94.75 114 GLN A CA 1
ATOM 904 C C . GLN A 1 114 ? 20.671 -7.726 -26.263 1.00 94.75 114 GLN A C 1
ATOM 906 O O . GLN A 1 114 ? 21.768 -7.592 -26.811 1.00 94.75 114 GLN A O 1
ATOM 911 N N . GLN A 1 115 ? 19.591 -8.134 -26.936 1.00 94.06 115 GLN A N 1
ATOM 912 C CA . GLN A 1 115 ? 19.615 -8.409 -28.371 1.00 94.06 115 GLN A CA 1
ATOM 913 C C . GLN A 1 115 ? 19.949 -7.143 -29.174 1.00 94.06 115 GLN A C 1
ATOM 915 O O . GLN A 1 115 ? 20.831 -7.178 -30.033 1.00 94.06 115 GLN A O 1
ATOM 920 N N . ALA A 1 116 ? 19.307 -6.013 -28.868 1.00 93.62 116 ALA A N 1
ATOM 921 C CA . ALA A 1 116 ? 19.580 -4.740 -29.530 1.00 93.62 116 ALA A CA 1
ATOM 922 C C . ALA A 1 116 ? 21.039 -4.289 -29.333 1.00 93.62 116 ALA A C 1
ATOM 924 O O . ALA A 1 116 ? 21.685 -3.844 -30.283 1.00 93.62 116 ALA A O 1
ATOM 925 N N . GLN A 1 117 ? 21.590 -4.461 -28.128 1.00 93.12 117 GLN A N 1
ATOM 926 C CA . GLN A 1 117 ? 22.998 -4.175 -27.843 1.00 93.12 117 GLN A CA 1
ATOM 927 C C . GLN A 1 117 ? 23.946 -5.087 -28.628 1.00 93.12 117 GLN A C 1
ATOM 929 O O . GLN A 1 117 ? 24.921 -4.595 -29.194 1.00 93.12 117 GLN A O 1
ATOM 934 N N . ALA A 1 118 ? 23.658 -6.389 -28.718 1.00 92.31 118 ALA A N 1
ATOM 935 C CA . ALA A 1 118 ? 24.462 -7.326 -29.501 1.00 92.31 118 ALA A CA 1
ATOM 936 C C . ALA A 1 118 ? 24.453 -6.975 -31.000 1.00 92.31 118 ALA A C 1
ATOM 938 O O . ALA A 1 118 ? 25.503 -6.983 -31.645 1.00 92.31 118 ALA A O 1
ATOM 939 N N . LEU A 1 119 ? 23.290 -6.601 -31.547 1.00 92.31 119 LEU A N 1
ATOM 940 C CA . LEU A 1 119 ? 23.166 -6.131 -32.930 1.00 92.31 119 LEU A CA 1
ATOM 941 C C . LEU A 1 119 ? 23.954 -4.837 -33.163 1.00 92.31 119 LEU A C 1
ATOM 943 O O . LEU A 1 119 ? 24.654 -4.706 -34.170 1.00 92.31 119 LEU A O 1
ATOM 947 N N . HIS A 1 120 ? 23.876 -3.890 -32.227 1.00 91.44 120 HIS A N 1
ATOM 948 C CA . HIS A 1 120 ? 24.623 -2.640 -32.313 1.00 91.44 120 HIS A CA 1
ATOM 949 C C . HIS A 1 120 ? 26.140 -2.876 -32.256 1.00 91.44 120 HIS A C 1
ATOM 951 O O . HIS A 1 120 ? 26.865 -2.387 -33.121 1.00 91.44 120 HIS A O 1
ATOM 957 N N . ALA A 1 121 ? 26.616 -3.697 -31.315 1.00 89.81 121 ALA A N 1
ATOM 958 C CA . ALA A 1 121 ? 28.024 -4.074 -31.207 1.00 89.81 121 ALA A CA 1
ATOM 959 C C . ALA A 1 121 ? 28.534 -4.778 -32.478 1.00 89.81 121 ALA A C 1
ATOM 961 O O . ALA A 1 121 ? 29.593 -4.425 -32.995 1.00 89.81 121 ALA A O 1
ATOM 962 N N . GLY A 1 122 ? 27.755 -5.709 -33.039 1.00 88.75 122 GLY A N 1
ATOM 963 C CA . GLY A 1 122 ? 28.094 -6.369 -34.303 1.00 88.75 122 GLY A CA 1
ATOM 964 C C . GLY A 1 122 ? 28.129 -5.408 -35.499 1.00 88.75 122 GLY A C 1
ATOM 965 O O . GLY A 1 122 ? 28.953 -5.569 -36.399 1.00 88.75 122 GLY A O 1
ATOM 966 N N . THR A 1 123 ? 27.279 -4.378 -35.506 1.00 88.88 123 THR A N 1
ATOM 967 C CA . THR A 1 123 ? 27.293 -3.330 -36.541 1.00 88.88 123 THR A CA 1
ATOM 968 C C . THR A 1 123 ? 28.553 -2.470 -36.439 1.00 88.88 123 THR A C 1
ATOM 970 O O . THR A 1 123 ? 29.202 -2.223 -37.454 1.00 88.88 123 THR A O 1
ATOM 973 N N . ILE A 1 124 ? 28.942 -2.078 -35.221 1.00 87.69 124 ILE A N 1
ATOM 974 C CA . ILE A 1 124 ? 30.192 -1.347 -34.968 1.00 87.69 124 ILE A CA 1
ATOM 975 C C . ILE A 1 124 ? 31.393 -2.174 -35.430 1.00 87.69 124 ILE A C 1
ATOM 977 O O . ILE A 1 124 ? 32.268 -1.646 -36.111 1.00 87.69 124 ILE A O 1
ATOM 981 N N . GLN A 1 125 ? 31.424 -3.473 -35.117 1.00 86.31 125 GLN A N 1
ATOM 982 C CA . GLN A 1 125 ? 32.526 -4.340 -35.529 1.00 86.31 125 GLN A CA 1
ATOM 983 C C . GLN A 1 125 ? 32.664 -4.399 -37.057 1.00 86.31 125 GLN A C 1
ATOM 985 O O . GLN A 1 125 ? 33.759 -4.198 -37.575 1.00 86.31 125 GLN A O 1
ATOM 990 N N . LYS A 1 126 ? 31.556 -4.578 -37.789 1.00 85.06 126 LYS A N 1
ATOM 991 C CA . LYS A 1 126 ? 31.573 -4.554 -39.262 1.00 85.06 126 LYS A CA 1
ATOM 992 C C . LYS A 1 126 ? 32.040 -3.214 -39.826 1.00 85.06 126 LYS A C 1
ATOM 994 O O . LYS A 1 126 ? 32.749 -3.190 -40.827 1.00 85.06 126 LYS A O 1
ATOM 999 N N . GLN A 1 127 ? 31.646 -2.102 -39.20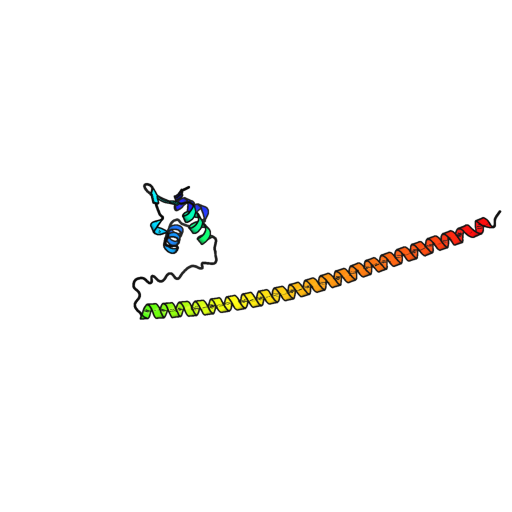6 1.00 85.06 127 GLN A N 1
ATOM 1000 C CA . GLN A 1 127 ? 32.085 -0.777 -39.638 1.00 85.06 127 GLN A CA 1
ATOM 1001 C C . GLN A 1 127 ? 33.596 -0.594 -39.434 1.00 85.06 127 GLN A C 1
ATOM 1003 O O . GLN A 1 127 ? 34.267 -0.083 -40.325 1.00 85.06 127 GLN A O 1
ATOM 1008 N N . LEU A 1 128 ? 34.142 -1.058 -38.306 1.00 84.06 128 LEU A N 1
ATOM 1009 C CA . LEU A 1 128 ? 35.583 -1.030 -38.037 1.00 84.06 128 LEU A CA 1
ATOM 1010 C C . LEU A 1 128 ? 36.367 -1.920 -39.012 1.00 84.06 128 LEU A C 1
ATOM 1012 O O . LEU A 1 128 ? 37.378 -1.483 -39.548 1.00 84.06 128 LEU A O 1
ATOM 1016 N N . GLU A 1 129 ? 35.892 -3.137 -39.290 1.00 81.25 129 GLU A N 1
ATOM 1017 C CA . GLU A 1 129 ? 36.500 -4.033 -40.288 1.00 81.25 129 GLU A CA 1
ATOM 1018 C C . GLU A 1 129 ? 36.492 -3.415 -41.697 1.00 81.25 129 GLU A C 1
ATOM 1020 O O . GLU A 1 129 ? 37.472 -3.541 -42.435 1.00 81.25 129 GLU A O 1
ATOM 1025 N N . GLY A 1 130 ? 35.419 -2.702 -42.058 1.00 78.31 130 GLY A N 1
ATOM 1026 C CA . GLY A 1 130 ? 35.326 -1.946 -43.309 1.00 78.31 130 GLY A CA 1
ATOM 1027 C C . GLY A 1 130 ? 36.359 -0.821 -43.400 1.00 78.31 130 GLY A C 1
ATOM 1028 O O . GLY A 1 130 ? 37.097 -0.758 -44.380 1.00 78.31 130 GLY A O 1
ATOM 1029 N N . VAL A 1 131 ? 36.478 0.004 -42.353 1.00 76.31 131 VAL A N 1
ATOM 1030 C CA . VAL A 1 131 ? 37.462 1.103 -42.293 1.00 76.31 131 VAL A CA 1
ATOM 1031 C C . VAL A 1 131 ? 38.897 0.573 -42.358 1.00 76.31 131 VAL A C 1
ATOM 1033 O O . VAL A 1 131 ? 39.708 1.088 -43.123 1.00 76.31 131 VAL A O 1
ATOM 1036 N N . LEU A 1 132 ? 39.205 -0.502 -41.625 1.00 74.31 132 LEU A N 1
ATOM 1037 C CA . LEU A 1 132 ? 40.527 -1.135 -41.663 1.00 74.31 132 LEU A CA 1
ATOM 1038 C C . LEU A 1 132 ? 40.851 -1.717 -43.050 1.00 74.31 132 LEU A C 1
ATOM 1040 O O . LEU A 1 132 ? 41.996 -1.651 -43.496 1.00 74.31 132 LEU A O 1
ATOM 1044 N N . SER A 1 133 ? 39.853 -2.264 -43.751 1.00 70.12 133 SER A N 1
ATOM 1045 C CA . SER A 1 133 ? 40.021 -2.786 -45.115 1.00 70.12 133 SER A CA 1
ATOM 1046 C C . SER A 1 133 ? 40.257 -1.667 -46.138 1.00 70.12 133 SER A C 1
ATOM 1048 O O . SER A 1 133 ? 41.061 -1.832 -47.058 1.00 70.12 133 SER A O 1
ATOM 1050 N N . GLU A 1 134 ? 39.592 -0.521 -45.974 1.00 71.06 134 GLU A N 1
ATOM 1051 C CA . GLU A 1 134 ? 39.804 0.674 -46.799 1.00 71.06 134 GLU A CA 1
ATOM 1052 C C . GLU A 1 134 ? 41.197 1.287 -46.563 1.00 71.06 134 GLU A C 1
ATOM 1054 O O . GLU A 1 134 ? 41.912 1.558 -47.529 1.00 71.06 134 GLU A O 1
ATOM 1059 N N . GLU A 1 135 ? 41.650 1.408 -45.310 1.00 70.94 135 GLU A N 1
ATOM 1060 C CA . GLU A 1 135 ? 43.012 1.865 -44.972 1.00 70.94 135 GLU A CA 1
ATOM 1061 C C . GLU A 1 135 ? 44.105 0.943 -45.542 1.00 70.94 135 GLU A C 1
ATOM 1063 O O . GLU A 1 135 ? 45.118 1.412 -46.073 1.00 70.94 135 GLU A O 1
ATOM 1068 N N . GLN A 1 136 ? 43.896 -0.376 -45.511 1.00 69.19 136 GLN A N 1
ATOM 1069 C CA . GLN A 1 136 ? 44.825 -1.338 -46.112 1.00 69.19 136 GLN A CA 1
ATOM 1070 C C . GLN A 1 136 ? 44.885 -1.228 -47.643 1.00 69.19 136 GLN A C 1
ATOM 1072 O O . GLN A 1 136 ? 45.956 -1.377 -48.235 1.00 69.19 136 GLN A O 1
ATOM 1077 N N . GLN A 1 137 ? 43.764 -0.936 -48.311 1.00 67.81 137 GLN A N 1
ATOM 1078 C CA . GLN A 1 137 ? 43.781 -0.692 -49.756 1.00 67.81 137 GLN A CA 1
ATOM 1079 C C . GLN A 1 137 ? 44.497 0.615 -50.105 1.00 67.81 137 GLN A C 1
ATOM 1081 O O . GLN A 1 137 ? 45.291 0.624 -51.044 1.00 67.81 137 GLN A O 1
ATOM 1086 N N . ILE A 1 138 ? 44.269 1.691 -49.347 1.00 70.88 138 ILE A N 1
ATOM 1087 C CA . ILE A 1 138 ? 44.909 2.995 -49.584 1.00 70.88 138 ILE A CA 1
ATOM 1088 C C . ILE A 1 138 ? 46.430 2.889 -49.421 1.00 70.88 138 ILE A C 1
ATOM 1090 O O . ILE A 1 138 ? 47.169 3.297 -50.316 1.00 70.88 138 ILE A O 1
ATOM 1094 N N . THR A 1 139 ? 46.901 2.256 -48.343 1.00 68.81 139 THR A N 1
ATOM 1095 C CA . THR A 1 139 ? 48.341 2.035 -48.108 1.00 68.81 139 THR A CA 1
ATOM 1096 C C . THR A 1 139 ? 48.974 1.139 -49.179 1.00 68.81 139 THR A C 1
ATOM 1098 O O . THR A 1 139 ? 50.046 1.456 -49.692 1.00 68.81 139 THR A O 1
ATOM 1101 N N . SER A 1 140 ? 48.287 0.077 -49.620 1.00 68.81 140 SER A N 1
ATOM 1102 C CA . SER A 1 140 ? 48.772 -0.775 -50.717 1.00 68.81 140 SER A CA 1
ATOM 1103 C C . SER A 1 140 ? 48.831 -0.042 -52.067 1.00 68.81 140 SER A C 1
ATOM 1105 O O . SER A 1 140 ? 49.729 -0.298 -52.875 1.00 68.81 140 SER A O 1
ATOM 1107 N N . ILE A 1 141 ? 47.897 0.878 -52.333 1.00 71.88 141 ILE A N 1
ATOM 1108 C CA . ILE A 1 141 ? 47.902 1.720 -53.539 1.00 71.88 141 ILE A CA 1
ATOM 1109 C C . ILE A 1 141 ? 49.042 2.743 -53.474 1.00 71.88 141 ILE A C 1
ATOM 1111 O O . ILE A 1 141 ? 49.734 2.925 -54.475 1.00 71.88 141 ILE A O 1
ATOM 1115 N N . GLU A 1 142 ? 49.292 3.365 -52.320 1.00 71.31 142 GLU A N 1
ATOM 1116 C CA . GLU A 1 142 ? 50.416 4.290 -52.136 1.00 71.31 142 GLU A CA 1
ATOM 1117 C C . GLU A 1 142 ? 51.775 3.597 -52.279 1.00 71.31 142 GLU A C 1
ATOM 1119 O O . GLU A 1 142 ? 52.638 4.107 -52.996 1.00 71.31 142 GLU A O 1
ATOM 1124 N N . GLU A 1 143 ? 51.972 2.412 -51.699 1.00 69.62 143 GLU A N 1
ATOM 1125 C CA . GLU A 1 143 ? 53.204 1.629 -51.883 1.00 69.62 143 GLU A CA 1
ATOM 1126 C C . GLU A 1 143 ? 53.416 1.257 -53.359 1.00 69.62 143 GLU A C 1
ATOM 1128 O O . GLU A 1 143 ? 54.502 1.458 -53.922 1.00 69.62 143 GLU A O 1
ATOM 1133 N N . LYS A 1 144 ? 52.341 0.822 -54.036 1.00 70.12 144 LYS A N 1
ATOM 1134 C CA . LYS A 1 144 ? 52.314 0.613 -55.492 1.00 70.12 144 LYS A CA 1
ATOM 1135 C C . LYS A 1 144 ? 52.436 1.908 -56.296 1.00 70.12 144 LYS A C 1
ATOM 1137 O O . LYS A 1 144 ? 52.645 1.831 -57.500 1.00 70.12 144 LYS A O 1
ATOM 1142 N N . SER A 1 145 ? 52.344 3.078 -55.678 1.00 68.00 145 SER A N 1
ATOM 1143 C CA . SER A 1 145 ? 52.570 4.355 -56.346 1.00 68.00 145 SER A CA 1
ATOM 1144 C C . SER A 1 145 ? 54.002 4.874 -56.202 1.00 68.00 145 SER A C 1
ATOM 1146 O O . SER A 1 145 ? 54.417 5.765 -56.939 1.00 68.00 145 SER A O 1
ATOM 1148 N N . HIS A 1 146 ? 54.783 4.329 -55.271 1.00 71.06 146 HIS A N 1
ATOM 1149 C CA . HIS A 1 146 ? 56.133 4.818 -54.978 1.00 71.06 146 HIS A CA 1
ATOM 1150 C C . HIS A 1 146 ? 57.246 3.882 -55.477 1.00 71.06 146 HIS A C 1
ATOM 1152 O O . HIS A 1 146 ? 58.347 4.357 -55.764 1.00 71.06 146 HIS A O 1
ATOM 1158 N N . TRP A 1 147 ? 56.984 2.584 -55.686 1.00 73.88 147 TRP A N 1
ATOM 1159 C CA . TRP A 1 147 ? 58.003 1.637 -56.184 1.00 73.88 147 TRP A CA 1
ATOM 1160 C C . TRP A 1 147 ? 58.576 1.998 -57.565 1.00 73.88 147 TRP A C 1
ATOM 1162 O O . TRP A 1 147 ? 59.763 1.779 -57.801 1.00 73.88 147 TRP A O 1
ATOM 1172 N N . TRP A 1 148 ? 57.796 2.599 -58.473 1.00 69.38 148 TRP A N 1
ATOM 1173 C CA . TRP A 1 148 ? 58.303 3.004 -59.795 1.00 69.38 148 TRP A CA 1
ATOM 1174 C C . TRP A 1 148 ? 59.282 4.183 -59.735 1.00 69.38 148 TRP A C 1
ATOM 1176 O O . TRP A 1 148 ? 60.053 4.389 -60.670 1.00 69.38 148 TRP A O 1
ATOM 1186 N N . GLN A 1 149 ? 59.276 4.973 -58.653 1.00 69.19 149 GLN A N 1
ATOM 1187 C CA . GLN A 1 149 ? 60.237 6.067 -58.476 1.00 69.19 149 GLN A CA 1
ATOM 1188 C C . GLN A 1 149 ? 61.629 5.552 -58.107 1.00 69.19 149 GLN A C 1
ATOM 1190 O O . GLN A 1 149 ? 62.626 6.202 -58.410 1.00 69.19 149 GLN A O 1
ATOM 1195 N N . PHE A 1 150 ? 61.707 4.354 -57.527 1.00 64.94 150 PHE A N 1
ATOM 1196 C CA . PHE A 1 150 ? 62.967 3.703 -57.179 1.00 64.94 150 PHE A CA 1
ATOM 1197 C C . PHE A 1 150 ? 63.776 3.269 -58.416 1.00 64.94 150 PHE A C 1
ATOM 1199 O O . PHE A 1 150 ? 64.999 3.229 -58.370 1.00 64.94 150 PHE A O 1
ATOM 1206 N N . TRP A 1 151 ? 63.111 3.014 -59.547 1.00 62.31 151 TRP A N 1
ATOM 1207 C CA . TRP A 1 151 ? 63.737 2.586 -60.808 1.00 62.31 151 TRP A CA 1
ATOM 1208 C C . TRP A 1 151 ? 64.159 3.744 -61.725 1.00 62.31 151 TRP A C 1
ATOM 1210 O O . TRP A 1 151 ? 64.675 3.515 -62.815 1.00 62.31 151 TRP A O 1
ATOM 1220 N N . LYS A 1 152 ? 63.923 4.995 -61.311 1.00 61.75 152 LYS A N 1
ATOM 1221 C CA . LYS A 1 152 ? 64.206 6.200 -62.108 1.00 61.75 152 LYS A CA 1
ATOM 1222 C C . LYS A 1 152 ? 65.589 6.820 -61.843 1.00 61.75 152 LYS A C 1
ATOM 1224 O O . LYS A 1 152 ? 65.814 7.955 -62.264 1.00 61.75 152 LYS A O 1
ATOM 1229 N N . LYS A 1 153 ? 66.481 6.114 -61.141 1.00 52.78 153 LYS A N 1
ATOM 1230 C CA . LYS A 1 153 ? 67.839 6.566 -60.806 1.00 52.78 153 LYS A CA 1
ATOM 1231 C C . LYS A 1 153 ? 68.905 5.809 -61.579 1.00 52.78 153 LYS A C 1
ATOM 1233 O O . LYS A 1 153 ? 68.763 4.574 -61.696 1.00 52.78 153 LYS A O 1
#

Foldseek 3Di:
DKDWLVRLCVLQVHDSVVLVVLCVVVVVPVQWDDDPPTTIHDPVSSVVSSVVSVPPPPDDDDDDPPPDDDPVRVVVVVVVVVVVVVVVVVVVVVVVVVVVVVVVVVVVVVVVVVVVVVVVVVVVVVVVVVVVVVVVVVVVVVVVVCVVVVVVD

pLDDT: mean 83.59, std 13.96, range [47.03, 97.81]